Protein AF-A0A4R5W6C5-F1 (afdb_monomer)

Secondary structure (DSSP, 8-state):
--TT--SS-GGGS-HHHHHHHHHHHHHHHHHHHHHHHHHHHHH---HHHHHHHHHHHHHHHHHHHHHHHHHHHH-HHHHHHHHHHTT--S-SS---

Organism: NCBI:txid1549640

Structure (mmCIF, N/CA/C/O backbone):
data_AF-A0A4R5W6C5-F1
#
_entry.id   AF-A0A4R5W6C5-F1
#
loop_
_atom_site.group_PDB
_atom_site.id
_atom_site.type_symbol
_atom_site.label_atom_i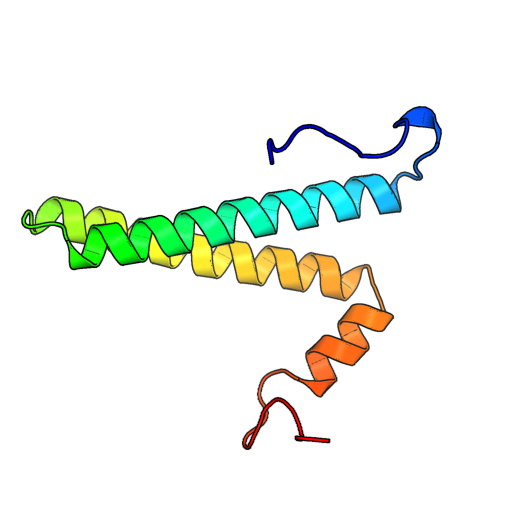d
_atom_site.label_alt_id
_atom_site.label_comp_id
_atom_site.label_asym_id
_atom_site.label_entity_id
_atom_site.label_seq_id
_atom_site.pdbx_PDB_ins_code
_atom_site.Cartn_x
_atom_site.Cartn_y
_atom_site.Cartn_z
_atom_site.occupancy
_atom_site.B_iso_or_equiv
_atom_site.auth_seq_id
_atom_site.auth_comp_id
_atom_site.auth_asym_id
_atom_site.auth_atom_id
_atom_site.pdbx_PDB_model_num
ATOM 1 N N . MET A 1 1 ? -0.532 16.035 -0.189 1.00 46.91 1 MET A N 1
ATOM 2 C CA . MET A 1 1 ? -0.910 15.787 1.215 1.00 46.91 1 MET A CA 1
ATOM 3 C C . MET A 1 1 ? 0.373 15.483 1.956 1.00 46.91 1 MET A C 1
ATOM 5 O O . MET A 1 1 ? 1.049 14.542 1.561 1.00 46.91 1 MET A O 1
ATOM 9 N N . ASN A 1 2 ? 0.768 16.338 2.899 1.00 46.12 2 ASN A N 1
ATOM 10 C CA . ASN A 1 2 ? 1.922 16.065 3.757 1.00 46.12 2 ASN A CA 1
ATOM 11 C C . ASN A 1 2 ? 1.549 14.977 4.775 1.00 46.12 2 ASN A C 1
ATOM 13 O O . ASN A 1 2 ? 0.380 14.848 5.129 1.00 46.12 2 ASN A O 1
ATOM 17 N N . SER A 1 3 ? 2.545 14.217 5.226 1.00 52.81 3 SER A N 1
ATOM 18 C CA . SER A 1 3 ? 2.462 13.107 6.190 1.00 52.81 3 SER A CA 1
ATOM 19 C C . SER A 1 3 ? 1.939 13.481 7.582 1.00 52.81 3 SER A C 1
ATOM 21 O O . SER A 1 3 ? 1.792 12.601 8.423 1.00 52.81 3 SER A O 1
ATOM 23 N N . ASP A 1 4 ? 1.684 14.767 7.839 1.00 55.38 4 ASP A N 1
ATOM 24 C CA . ASP A 1 4 ? 1.622 15.307 9.200 1.00 55.38 4 ASP A CA 1
ATOM 25 C C . ASP A 1 4 ? 0.220 15.721 9.669 1.00 55.38 4 ASP A C 1
ATOM 27 O O . ASP A 1 4 ? 0.041 16.000 10.854 1.00 55.38 4 ASP A O 1
ATOM 31 N N . ASP A 1 5 ? -0.796 15.716 8.804 1.00 72.31 5 ASP A N 1
ATOM 32 C CA . ASP A 1 5 ? -2.095 16.277 9.179 1.00 72.31 5 ASP A CA 1
ATOM 33 C C . ASP A 1 5 ? -3.125 15.187 9.478 1.00 72.31 5 ASP A C 1
ATOM 35 O O . ASP A 1 5 ? -3.858 14.704 8.608 1.00 72.31 5 ASP A O 1
ATOM 39 N N . TYR A 1 6 ? -3.233 14.841 10.764 1.00 89.75 6 TYR A N 1
ATOM 40 C CA . TYR A 1 6 ? -4.498 14.336 11.284 1.00 89.75 6 TYR A CA 1
ATOM 41 C C . TYR A 1 6 ? -5.597 15.348 10.937 1.00 89.75 6 TYR A C 1
ATOM 43 O O . TYR A 1 6 ? -5.517 16.518 11.303 1.00 89.75 6 TYR A O 1
ATOM 51 N N . VAL A 1 7 ? -6.646 14.894 10.253 1.00 93.44 7 VAL A N 1
ATOM 52 C CA . VAL A 1 7 ? -7.813 15.734 9.917 1.00 93.44 7 VAL A CA 1
ATOM 53 C C . VAL A 1 7 ? -8.652 16.109 11.142 1.00 93.44 7 VAL A C 1
ATOM 55 O O . VAL A 1 7 ? -9.422 17.062 11.095 1.00 93.44 7 VAL A O 1
ATOM 58 N N . GLU A 1 8 ? -8.479 15.388 12.249 1.00 94.75 8 GLU A N 1
ATOM 59 C CA . GLU A 1 8 ? -9.147 15.628 13.524 1.00 94.75 8 GLU A CA 1
ATOM 60 C C . GLU A 1 8 ? -8.128 15.930 14.623 1.00 94.75 8 GLU A C 1
ATOM 62 O O . GLU A 1 8 ? -6.964 15.535 14.558 1.00 94.75 8 GLU A O 1
ATOM 67 N N . GLN A 1 9 ? -8.578 16.601 15.682 1.00 94.00 9 GLN A N 1
ATOM 68 C CA . GLN A 1 9 ? -7.726 16.897 16.834 1.00 94.00 9 GLN A CA 1
ATOM 69 C C . GLN A 1 9 ? -7.183 15.608 17.467 1.00 94.00 9 GLN A C 1
ATOM 71 O O . GLN A 1 9 ? -7.963 14.777 17.930 1.00 94.00 9 GLN A O 1
ATOM 76 N N . VAL A 1 10 ? -5.856 15.488 17.578 1.00 93.12 10 VAL A N 1
ATOM 77 C CA . VAL A 1 10 ? -5.175 14.277 18.078 1.00 93.12 10 VAL A CA 1
ATOM 78 C C . VAL A 1 10 ? -5.690 13.836 19.451 1.00 93.12 10 VAL A C 1
ATOM 80 O O . VAL A 1 10 ? -5.897 12.646 19.662 1.00 93.12 10 VAL A O 1
ATOM 83 N N . GLN A 1 11 ? -5.996 14.769 20.365 1.00 95.06 11 GLN A N 1
ATOM 84 C CA . GLN A 1 11 ? -6.552 14.423 21.683 1.00 95.06 11 GLN A CA 1
ATOM 85 C C . GLN A 1 11 ? -7.919 13.713 21.645 1.00 95.06 11 GLN A C 1
ATOM 87 O O . GLN A 1 11 ? -8.334 13.147 22.654 1.00 95.06 11 GLN A O 1
ATOM 92 N N . LYS A 1 12 ? -8.639 13.761 20.517 1.00 96.69 12 LYS A N 1
ATOM 93 C CA . LYS A 1 12 ? -9.917 13.061 20.319 1.00 96.69 12 LYS A CA 1
ATOM 94 C C . LYS A 1 12 ? -9.741 11.663 19.725 1.00 96.69 12 LYS A C 1
ATOM 96 O O . LYS A 1 12 ? -10.721 10.931 19.608 1.00 96.69 12 LYS A O 1
ATOM 101 N N . LEU A 1 13 ? -8.528 11.300 19.316 1.00 96.56 13 LEU A N 1
ATOM 102 C CA . LEU A 1 13 ? -8.251 10.034 18.653 1.00 96.56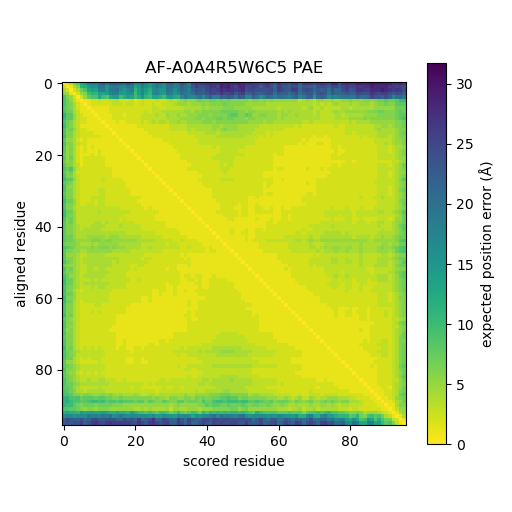 13 LEU A CA 1
ATOM 103 C C . LEU A 1 13 ? -7.866 8.961 19.665 1.00 96.56 13 LEU A C 1
ATOM 105 O O . LEU A 1 13 ? -7.160 9.205 20.642 1.00 96.56 13 LEU A O 1
ATOM 109 N N . THR A 1 14 ? -8.311 7.737 19.400 1.00 97.81 14 THR A N 1
ATOM 110 C CA . THR A 1 14 ? -7.894 6.574 20.185 1.00 97.81 14 THR A CA 1
ATOM 111 C C . THR A 1 14 ? -6.504 6.105 19.750 1.00 97.81 14 THR A C 1
ATOM 113 O O . THR A 1 14 ? -6.087 6.344 18.614 1.00 97.81 14 THR A O 1
ATOM 116 N N . ALA A 1 15 ? -5.786 5.401 20.630 1.00 97.25 15 ALA A N 1
ATOM 117 C CA . ALA A 1 15 ? -4.486 4.822 20.284 1.00 97.25 15 ALA A CA 1
ATOM 118 C C . ALA A 1 15 ? -4.545 3.896 19.047 1.00 97.25 15 ALA A C 1
ATOM 120 O O . ALA A 1 15 ? -3.751 4.124 18.134 1.00 97.25 15 ALA A O 1
ATOM 121 N N . PRO A 1 16 ? -5.520 2.966 18.920 1.00 97.56 16 PRO A N 1
ATOM 122 C CA . PRO A 1 16 ? -5.672 2.160 17.707 1.00 97.56 16 PRO A CA 1
ATOM 123 C C . PRO A 1 16 ? -5.873 2.989 16.433 1.00 97.56 16 PRO A C 1
ATOM 125 O O . PRO A 1 16 ? -5.271 2.689 15.406 1.00 97.56 16 PRO A O 1
ATOM 128 N N . THR A 1 17 ? -6.673 4.061 16.492 1.00 97.38 17 THR A N 1
ATOM 129 C CA . THR A 1 17 ? -6.879 4.957 15.341 1.00 97.38 17 THR A CA 1
ATOM 130 C C . THR A 1 17 ? -5.579 5.638 14.923 1.00 97.38 17 THR A C 1
ATOM 132 O O . THR A 1 17 ? -5.275 5.715 13.734 1.00 97.38 17 THR A O 1
ATOM 135 N N . MET A 1 18 ? -4.795 6.117 15.890 1.00 96.81 18 MET A N 1
ATOM 136 C CA . MET A 1 18 ? -3.510 6.758 15.609 1.00 96.81 18 MET A CA 1
ATOM 137 C C . MET A 1 18 ? -2.487 5.769 15.035 1.00 96.81 18 MET A C 1
ATOM 139 O O . MET A 1 18 ? -1.764 6.117 14.105 1.00 96.81 18 MET A O 1
ATOM 143 N N . ASP A 1 19 ? -2.437 4.531 15.531 1.00 98.06 19 ASP A N 1
ATOM 144 C CA . ASP A 1 19 ? -1.540 3.504 14.986 1.00 98.06 19 ASP A CA 1
ATOM 145 C C . ASP A 1 19 ? -1.947 3.071 13.574 1.00 98.06 19 ASP A C 1
ATOM 147 O O . ASP A 1 19 ? -1.091 2.963 12.693 1.00 98.06 19 ASP A O 1
ATOM 151 N N . MET A 1 20 ? -3.248 2.918 13.316 1.00 97.94 20 MET A N 1
ATOM 152 C CA . MET A 1 20 ? -3.751 2.660 11.965 1.00 97.94 20 MET A CA 1
ATOM 153 C C . MET A 1 20 ? -3.409 3.812 11.010 1.00 97.94 20 MET A C 1
ATOM 155 O O . MET A 1 20 ? -2.937 3.577 9.900 1.00 97.94 20 MET A O 1
ATOM 159 N N . HIS A 1 21 ? -3.562 5.064 11.449 1.00 96.69 21 HIS A N 1
ATOM 160 C CA . HIS A 1 21 ? -3.163 6.236 10.669 1.00 96.69 21 HIS A CA 1
ATOM 161 C C . HIS A 1 21 ? -1.667 6.217 10.315 1.00 96.69 21 HIS A C 1
ATOM 163 O O . HIS A 1 21 ? -1.314 6.418 9.151 1.00 96.69 21 HIS A O 1
ATOM 169 N N . ARG A 1 22 ? -0.788 5.899 11.278 1.00 97.06 22 ARG A N 1
ATOM 170 C CA . ARG A 1 22 ? 0.657 5.738 11.026 1.00 97.06 22 ARG A CA 1
ATOM 171 C C . ARG A 1 22 ? 0.926 4.679 9.956 1.00 97.06 22 ARG A C 1
ATOM 173 O O . ARG A 1 22 ? 1.741 4.915 9.061 1.00 97.06 22 ARG A O 1
ATOM 180 N N . ALA A 1 23 ? 0.240 3.537 10.022 1.00 98.06 23 ALA A N 1
ATOM 181 C CA . ALA A 1 23 ? 0.382 2.466 9.036 1.00 98.06 23 ALA A CA 1
ATOM 182 C C . ALA A 1 23 ? -0.101 2.891 7.637 1.00 98.06 23 ALA A C 1
ATOM 184 O O . ALA A 1 23 ? 0.594 2.643 6.650 1.00 98.06 23 ALA A O 1
ATOM 185 N N . LEU A 1 24 ? -1.241 3.584 7.553 1.00 97.25 24 LEU A N 1
ATOM 186 C CA . LEU A 1 24 ? -1.830 4.065 6.298 1.00 97.25 24 LEU A CA 1
ATOM 187 C C . LEU A 1 24 ? -0.976 5.140 5.616 1.00 97.25 24 LEU A C 1
ATOM 189 O O . LEU A 1 24 ? -0.733 5.050 4.411 1.00 97.25 24 LEU A O 1
ATOM 193 N N . ILE A 1 25 ? -0.480 6.130 6.365 1.00 96.81 25 ILE A N 1
ATOM 194 C CA . ILE A 1 25 ? 0.425 7.147 5.807 1.00 96.81 25 ILE A CA 1
ATOM 195 C C . ILE A 1 25 ? 1.729 6.502 5.349 1.00 96.81 25 ILE A C 1
ATOM 197 O O . ILE A 1 25 ? 2.152 6.734 4.216 1.00 96.81 25 ILE A O 1
ATOM 201 N N . SER A 1 26 ? 2.309 5.617 6.165 1.00 97.50 26 SER A N 1
ATOM 202 C CA . SER A 1 26 ? 3.511 4.875 5.771 1.00 97.50 26 SER A CA 1
ATOM 203 C C . SER A 1 26 ? 3.281 4.103 4.469 1.00 97.50 26 SER A C 1
ATOM 205 O O . SER A 1 26 ? 4.113 4.161 3.566 1.00 97.50 26 SER A O 1
ATOM 207 N N . LEU A 1 27 ? 2.137 3.420 4.328 1.00 98.19 27 LEU A N 1
ATOM 208 C CA . LEU A 1 27 ? 1.783 2.693 3.107 1.00 98.19 27 LEU A CA 1
ATOM 209 C C . LEU A 1 27 ? 1.703 3.635 1.897 1.00 98.19 27 LEU A C 1
ATOM 211 O O . LEU A 1 27 ? 2.276 3.327 0.850 1.00 98.19 27 LEU A O 1
ATOM 215 N N . SER A 1 28 ? 1.025 4.774 2.049 1.00 96.88 28 SER A N 1
ATOM 216 C CA . SER A 1 28 ? 0.887 5.794 1.003 1.00 96.88 28 SER A CA 1
ATOM 217 C C . SER A 1 28 ? 2.250 6.304 0.522 1.00 96.88 28 SER A C 1
ATOM 219 O O . SER A 1 28 ? 2.524 6.342 -0.679 1.00 96.88 28 SER A O 1
ATOM 221 N N . GLU A 1 29 ? 3.161 6.598 1.451 1.00 96.88 29 GLU A N 1
ATOM 222 C CA . GLU A 1 29 ? 4.526 7.019 1.130 1.00 96.88 29 GLU A CA 1
ATOM 223 C C . GLU A 1 29 ? 5.310 5.944 0.375 1.00 96.88 29 GLU A C 1
ATOM 225 O O . GLU A 1 29 ? 5.967 6.249 -0.625 1.00 96.88 29 GLU A O 1
ATOM 230 N N . LYS A 1 30 ? 5.243 4.681 0.823 1.00 98.12 30 LYS A N 1
ATOM 231 C CA . LYS A 1 30 ? 5.930 3.576 0.137 1.00 98.12 30 LYS A CA 1
ATOM 232 C C . LYS A 1 30 ? 5.363 3.339 -1.262 1.00 98.12 30 LYS A C 1
ATOM 234 O O . LYS A 1 30 ? 6.130 3.080 -2.188 1.00 98.12 30 LYS A O 1
ATOM 239 N N . ALA A 1 31 ? 4.049 3.471 -1.445 1.00 98.19 31 ALA A N 1
ATOM 240 C CA . ALA A 1 31 ? 3.415 3.386 -2.758 1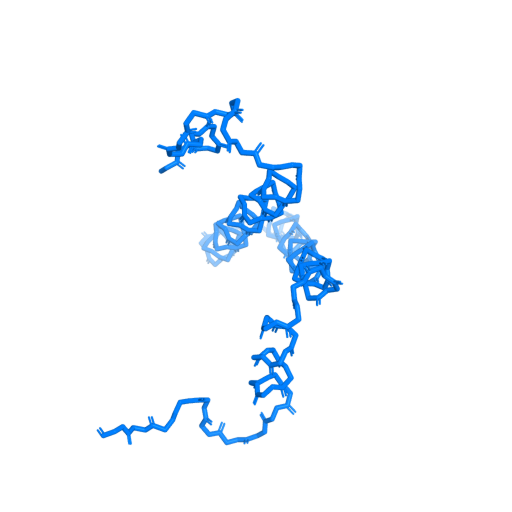.00 98.19 31 ALA A CA 1
ATOM 241 C C . ALA A 1 31 ? 3.871 4.526 -3.687 1.00 98.19 31 ALA A C 1
ATOM 243 O O . ALA A 1 31 ? 4.212 4.274 -4.844 1.00 98.19 31 ALA A O 1
ATOM 244 N N . ALA A 1 32 ? 3.965 5.756 -3.172 1.00 97.44 32 ALA A N 1
ATOM 245 C CA . ALA A 1 32 ? 4.472 6.898 -3.931 1.00 97.44 32 ALA A CA 1
ATOM 246 C C . ALA A 1 32 ? 5.956 6.743 -4.314 1.00 97.44 32 ALA A C 1
ATOM 248 O O . ALA A 1 32 ? 6.357 7.143 -5.408 1.00 97.44 32 ALA A O 1
ATOM 249 N N . GLU A 1 33 ? 6.785 6.158 -3.444 1.00 97.69 33 GLU A N 1
ATOM 250 C CA . GLU A 1 33 ? 8.189 5.872 -3.767 1.00 97.69 33 GLU A CA 1
ATOM 251 C C . GLU A 1 33 ? 8.326 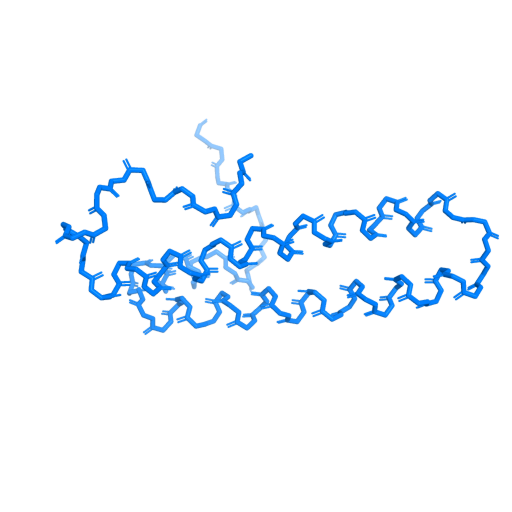4.733 -4.786 1.00 97.69 33 GLU A C 1
ATOM 253 O O . GLU A 1 33 ? 9.143 4.822 -5.704 1.00 97.69 33 GLU A O 1
ATOM 258 N N . LEU A 1 34 ? 7.494 3.692 -4.681 1.00 98.38 34 LEU A N 1
ATOM 259 C CA . LEU A 1 34 ? 7.417 2.615 -5.668 1.00 98.38 34 LEU A CA 1
ATOM 260 C C . LEU A 1 34 ? 7.094 3.164 -7.067 1.00 98.38 34 LEU A C 1
ATOM 262 O O . LEU A 1 34 ? 7.774 2.805 -8.032 1.00 98.38 34 LEU A O 1
ATOM 266 N N . ASP A 1 35 ? 6.102 4.048 -7.174 1.00 98.62 35 ASP A N 1
ATOM 267 C CA . ASP A 1 35 ? 5.743 4.709 -8.432 1.00 98.62 35 ASP A CA 1
ATOM 268 C C . ASP A 1 35 ? 6.898 5.563 -8.983 1.00 98.62 35 ASP A C 1
ATOM 270 O O . ASP A 1 35 ? 7.351 5.352 -10.112 1.00 98.62 35 ASP A O 1
ATOM 274 N N . ARG A 1 36 ? 7.485 6.435 -8.154 1.00 98.38 36 ARG A N 1
ATOM 275 C CA . ARG A 1 36 ? 8.665 7.232 -8.539 1.00 98.38 36 ARG A CA 1
ATOM 276 C C . ARG A 1 36 ? 9.819 6.361 -9.027 1.00 98.38 36 ARG A C 1
ATOM 278 O O . ARG A 1 36 ? 10.466 6.698 -10.020 1.00 98.38 36 ARG A O 1
ATOM 285 N N . CYS A 1 37 ? 10.087 5.244 -8.355 1.00 97.56 37 CYS A N 1
ATOM 286 C CA . CYS A 1 37 ? 11.114 4.299 -8.775 1.00 97.56 37 CYS A CA 1
ATOM 287 C C . CYS A 1 37 ? 10.793 3.668 -10.133 1.00 97.56 37 CYS A C 1
ATOM 289 O O . CYS A 1 37 ? 11.709 3.516 -10.934 1.00 97.56 37 CYS A O 1
ATOM 291 N N . ASN A 1 38 ? 9.535 3.313 -10.421 1.00 98.19 38 ASN A N 1
ATOM 292 C CA . ASN A 1 38 ? 9.153 2.798 -11.742 1.00 98.19 38 ASN A CA 1
ATOM 293 C C . ASN A 1 38 ? 9.458 3.817 -12.841 1.00 98.19 38 ASN A C 1
ATOM 295 O O . ASN A 1 38 ? 10.212 3.508 -13.759 1.00 98.19 38 ASN A O 1
ATOM 299 N N . GLN A 1 39 ? 8.962 5.045 -12.688 1.00 98.69 39 GLN A N 1
ATOM 300 C CA . GLN A 1 39 ? 9.167 6.109 -13.674 1.00 98.69 39 GLN A CA 1
ATOM 301 C C . GLN A 1 39 ? 10.657 6.399 -13.895 1.00 98.69 39 GLN A C 1
ATOM 303 O O . GLN A 1 39 ? 11.122 6.519 -15.027 1.00 98.69 39 GLN A O 1
ATOM 308 N N . ARG A 1 40 ? 11.437 6.466 -12.808 1.00 98.50 40 ARG A N 1
ATOM 309 C CA . ARG A 1 40 ? 12.884 6.703 -12.884 1.00 98.50 40 ARG A CA 1
ATOM 310 C C . ARG A 1 40 ? 13.633 5.536 -13.512 1.00 98.50 40 ARG A C 1
ATOM 312 O O . ARG A 1 40 ? 14.561 5.785 -14.264 1.00 98.50 40 ARG A O 1
ATOM 319 N N . VAL A 1 41 ? 13.268 4.288 -13.216 1.00 98.31 41 VAL A N 1
ATOM 320 C CA . VAL A 1 41 ? 13.897 3.115 -13.846 1.00 98.31 41 VAL A CA 1
ATOM 321 C C . VAL A 1 41 ? 13.681 3.134 -15.356 1.00 98.31 41 VAL A C 1
ATOM 323 O O . VAL A 1 41 ? 14.625 2.835 -16.081 1.00 98.31 41 VAL A O 1
ATOM 326 N N . ASP A 1 42 ? 12.486 3.508 -15.814 1.00 98.38 42 ASP A N 1
ATOM 327 C CA . ASP A 1 42 ? 12.155 3.529 -17.241 1.00 98.38 42 ASP A CA 1
ATOM 328 C C . ASP A 1 42 ? 12.832 4.695 -17.982 1.00 98.38 42 ASP A C 1
ATOM 330 O O . ASP A 1 42 ? 13.255 4.535 -19.125 1.00 98.38 42 ASP A O 1
ATOM 334 N N . ALA A 1 43 ? 12.980 5.858 -17.336 1.00 98.50 43 ALA A N 1
ATOM 335 C CA . ALA A 1 43 ? 13.580 7.051 -17.942 1.00 98.50 43 ALA A CA 1
ATOM 336 C C . ALA A 1 43 ? 15.110 7.168 -17.768 1.00 98.50 43 ALA A C 1
ATOM 338 O O . ALA A 1 43 ? 15.747 7.972 -18.451 1.00 98.50 43 ALA A O 1
ATOM 339 N N . CYS A 1 44 ? 15.716 6.437 -16.827 1.00 98.44 44 CYS A N 1
ATOM 340 C CA . CYS A 1 44 ? 17.145 6.551 -16.530 1.00 98.44 44 CYS A CA 1
ATOM 341 C C . CYS A 1 44 ? 18.000 5.909 -17.632 1.00 98.44 44 CYS A C 1
ATOM 343 O O . CYS A 1 44 ? 17.687 4.837 -18.138 1.00 98.44 44 CYS A O 1
ATOM 345 N N . THR A 1 45 ? 19.119 6.547 -17.976 1.00 98.12 45 THR A N 1
ATOM 346 C CA . THR A 1 45 ? 20.057 6.068 -19.005 1.00 98.12 45 THR A CA 1
ATOM 347 C C . THR A 1 45 ? 21.341 5.467 -18.426 1.00 98.12 45 THR A C 1
ATOM 349 O O . THR A 1 45 ? 22.112 4.853 -19.158 1.00 98.12 45 THR A O 1
ATOM 352 N N . ASP A 1 46 ? 21.593 5.636 -17.123 1.00 98.69 46 ASP A N 1
ATOM 353 C CA . ASP A 1 46 ? 22.772 5.093 -16.445 1.00 98.69 46 ASP A CA 1
ATOM 354 C C . ASP A 1 46 ? 22.468 3.713 -15.844 1.00 98.69 46 ASP A C 1
ATOM 356 O O . ASP A 1 46 ? 21.647 3.563 -14.936 1.00 98.69 46 ASP A O 1
ATOM 360 N N . SER A 1 47 ? 23.161 2.688 -16.344 1.00 98.06 47 SER A N 1
ATOM 361 C CA . SER A 1 47 ? 22.937 1.294 -15.937 1.00 98.06 47 SER A CA 1
ATOM 362 C C . SER A 1 47 ? 23.223 1.014 -14.454 1.00 98.06 47 SER A C 1
ATOM 364 O O . SER A 1 47 ? 22.545 0.175 -13.852 1.00 98.06 47 SER A O 1
ATOM 366 N N . SER A 1 48 ? 24.176 1.724 -13.845 1.00 98.44 48 SER A N 1
ATOM 367 C CA . SER A 1 48 ? 24.520 1.558 -12.432 1.00 98.44 48 SER A CA 1
ATOM 368 C C . SER A 1 48 ? 23.449 2.171 -11.528 1.00 98.44 48 SER A C 1
ATOM 370 O O . SER A 1 48 ? 23.021 1.543 -10.555 1.00 98.44 48 SER A O 1
ATOM 372 N N . LEU A 1 49 ? 22.918 3.338 -11.906 1.00 98.56 49 LEU A N 1
ATOM 373 C CA . LEU A 1 49 ? 21.810 3.975 -11.199 1.00 98.56 49 LEU A CA 1
ATOM 374 C C . LEU A 1 49 ? 20.511 3.170 -11.343 1.00 98.56 49 LEU A C 1
ATOM 376 O O . LEU A 1 49 ? 19.799 2.981 -10.355 1.00 98.56 49 LEU A O 1
ATOM 380 N N . ILE A 1 50 ? 20.226 2.614 -12.527 1.00 98.50 50 ILE A N 1
ATOM 381 C CA . ILE A 1 50 ? 19.077 1.713 -12.734 1.00 98.50 50 ILE A CA 1
ATOM 382 C C . ILE A 1 50 ? 19.114 0.535 -11.752 1.00 98.50 50 ILE A C 1
ATOM 384 O O . ILE A 1 50 ? 18.074 0.162 -11.203 1.00 98.50 50 ILE A O 1
ATOM 388 N N . ALA A 1 51 ? 20.286 -0.065 -11.517 1.00 98.38 51 ALA A N 1
ATOM 389 C CA . ALA A 1 51 ? 20.416 -1.189 -10.591 1.00 98.38 51 ALA A CA 1
ATOM 390 C C . ALA A 1 51 ? 20.042 -0.793 -9.151 1.00 98.38 51 ALA A C 1
ATOM 392 O O . ALA A 1 51 ? 19.284 -1.512 -8.493 1.00 98.38 51 ALA A O 1
ATOM 393 N N . ILE A 1 52 ? 20.493 0.381 -8.696 1.00 98.50 52 ILE A N 1
ATOM 394 C CA . ILE A 1 52 ? 20.163 0.934 -7.373 1.00 98.50 52 ILE A CA 1
ATOM 395 C C . ILE A 1 52 ? 18.654 1.192 -7.259 1.00 98.50 52 ILE A C 1
ATOM 397 O O . ILE A 1 52 ? 18.016 0.749 -6.302 1.00 98.50 52 ILE A O 1
ATOM 401 N N . LEU A 1 53 ? 18.057 1.839 -8.264 1.00 98.38 53 LEU A N 1
ATOM 402 C CA . LEU A 1 53 ? 16.625 2.154 -8.279 1.00 98.38 53 LEU A CA 1
ATOM 403 C C . LEU A 1 53 ? 15.751 0.889 -8.311 1.00 98.38 53 LEU A C 1
ATOM 405 O O . LEU A 1 53 ? 14.729 0.819 -7.629 1.00 98.38 53 LEU A O 1
ATOM 409 N N . LYS A 1 54 ? 16.162 -0.156 -9.044 1.00 98.19 54 LYS A N 1
ATOM 410 C CA . LYS A 1 54 ? 15.470 -1.458 -9.046 1.00 98.19 54 LYS A CA 1
ATOM 411 C C . LYS A 1 54 ? 15.525 -2.145 -7.680 1.00 98.19 54 LYS A C 1
ATOM 413 O O . LYS A 1 54 ? 14.533 -2.765 -7.291 1.00 98.19 54 LYS A O 1
ATOM 418 N N . ALA A 1 55 ? 16.645 -2.040 -6.966 1.00 97.94 55 ALA A N 1
ATOM 419 C CA . ALA A 1 55 ? 16.776 -2.586 -5.618 1.00 97.94 55 ALA A CA 1
ATOM 420 C C . ALA A 1 55 ? 15.877 -1.836 -4.623 1.00 97.94 55 ALA A C 1
ATOM 422 O O . ALA A 1 55 ? 15.107 -2.477 -3.906 1.00 97.94 55 ALA A O 1
ATOM 423 N N . ALA A 1 56 ? 15.892 -0.498 -4.648 1.00 96.44 56 ALA A N 1
ATOM 424 C CA . ALA A 1 56 ? 14.997 0.333 -3.839 1.00 96.44 56 ALA A CA 1
ATOM 425 C C . ALA A 1 56 ? 13.523 -0.018 -4.101 1.00 96.44 56 ALA A C 1
ATOM 427 O O . ALA A 1 56 ? 12.781 -0.346 -3.176 1.00 96.44 56 ALA A O 1
ATOM 428 N N . ARG A 1 57 ? 13.133 -0.110 -5.379 1.00 97.56 57 ARG A N 1
ATOM 429 C CA . ARG A 1 57 ? 11.795 -0.542 -5.799 1.00 97.56 57 ARG A CA 1
ATOM 430 C C . ARG A 1 57 ? 11.372 -1.882 -5.189 1.00 97.56 57 ARG A C 1
ATOM 432 O O . ARG A 1 57 ? 10.220 -2.052 -4.791 1.00 97.56 57 ARG A O 1
ATOM 439 N N . ALA A 1 58 ? 12.271 -2.865 -5.171 1.00 98.06 58 ALA A N 1
ATOM 440 C CA . ALA A 1 58 ? 11.981 -4.186 -4.620 1.00 98.06 58 ALA A CA 1
ATOM 441 C C . ALA A 1 58 ? 11.791 -4.142 -3.096 1.00 98.06 58 ALA A C 1
ATOM 443 O O . ALA A 1 58 ? 10.925 -4.845 -2.572 1.00 98.06 58 ALA A O 1
ATOM 444 N N . THR A 1 59 ? 12.562 -3.306 -2.400 1.00 98.00 59 THR A N 1
ATOM 445 C CA . THR A 1 59 ? 12.398 -3.056 -0.964 1.00 98.00 59 THR A CA 1
ATOM 446 C C . THR A 1 59 ? 11.035 -2.440 -0.665 1.00 98.00 59 THR A C 1
ATOM 448 O O . THR A 1 59 ? 10.338 -2.936 0.218 1.00 98.00 59 THR A O 1
ATOM 451 N N . GLU A 1 60 ? 10.583 -1.457 -1.447 1.00 98.19 60 GLU A N 1
ATOM 452 C CA . GLU A 1 60 ? 9.286 -0.825 -1.177 1.00 98.19 60 GLU A CA 1
ATOM 453 C C . GLU A 1 60 ? 8.098 -1.765 -1.375 1.00 98.19 60 GLU A C 1
ATOM 455 O O . GLU A 1 60 ? 7.171 -1.755 -0.568 1.00 98.19 60 GLU A O 1
ATOM 460 N N . LYS A 1 61 ? 8.156 -2.680 -2.351 1.00 98.38 61 LYS A N 1
ATOM 461 C CA . LYS A 1 61 ? 7.139 -3.741 -2.484 1.00 98.38 61 LYS A CA 1
ATOM 462 C C . LYS A 1 61 ? 7.047 -4.622 -1.233 1.00 98.38 61 LYS A C 1
ATOM 464 O O . LYS A 1 61 ? 5.947 -5.010 -0.844 1.00 98.38 61 LYS A O 1
ATOM 469 N N . LYS A 1 62 ? 8.183 -4.930 -0.595 1.00 98.56 62 LYS A N 1
ATOM 470 C CA . LYS A 1 62 ? 8.207 -5.694 0.663 1.00 98.56 62 LYS A CA 1
ATOM 471 C C . LYS A 1 62 ? 7.617 -4.881 1.813 1.00 98.56 62 LYS A C 1
ATOM 473 O O . LYS A 1 62 ? 6.778 -5.407 2.537 1.00 98.56 62 LYS A O 1
ATOM 478 N N . ASN A 1 63 ? 7.996 -3.609 1.939 1.00 98.50 63 ASN A N 1
ATOM 479 C CA . ASN A 1 63 ? 7.464 -2.716 2.973 1.00 98.50 63 ASN A CA 1
ATOM 480 C C . ASN A 1 63 ? 5.941 -2.565 2.858 1.00 98.50 63 ASN A C 1
ATOM 482 O O . ASN A 1 63 ? 5.238 -2.694 3.857 1.00 98.50 63 ASN A O 1
ATOM 486 N N . ILE A 1 64 ? 5.428 -2.375 1.638 1.00 98.75 64 ILE A N 1
ATOM 487 C CA . ILE A 1 64 ? 3.989 -2.333 1.345 1.00 98.75 64 ILE A CA 1
ATOM 488 C C . ILE A 1 64 ? 3.302 -3.609 1.843 1.00 98.75 64 ILE A C 1
ATOM 490 O O . ILE A 1 64 ? 2.340 -3.529 2.601 1.00 98.75 64 ILE A O 1
ATOM 494 N N . ALA A 1 65 ? 3.817 -4.786 1.474 1.00 98.69 65 ALA A N 1
ATOM 495 C CA . ALA A 1 65 ? 3.232 -6.058 1.895 1.00 98.69 65 ALA A CA 1
ATOM 496 C C . ALA A 1 65 ? 3.231 -6.228 3.427 1.00 98.69 65 ALA A C 1
ATOM 498 O O . ALA A 1 65 ? 2.245 -6.693 3.995 1.00 98.69 65 ALA A O 1
ATOM 499 N N . MET A 1 66 ? 4.309 -5.819 4.104 1.00 98.75 66 MET A N 1
ATOM 500 C CA . MET A 1 66 ? 4.416 -5.885 5.566 1.00 98.75 66 MET A CA 1
ATOM 501 C C . MET A 1 66 ? 3.429 -4.946 6.271 1.00 98.75 66 MET A C 1
ATOM 503 O O . MET A 1 66 ? 2.823 -5.343 7.265 1.00 98.75 66 MET A O 1
ATOM 507 N N . LEU A 1 67 ? 3.239 -3.728 5.754 1.00 98.81 67 LEU A N 1
ATOM 508 C CA . LEU A 1 67 ? 2.270 -2.767 6.291 1.00 98.81 67 LEU A CA 1
ATOM 509 C C . LEU A 1 67 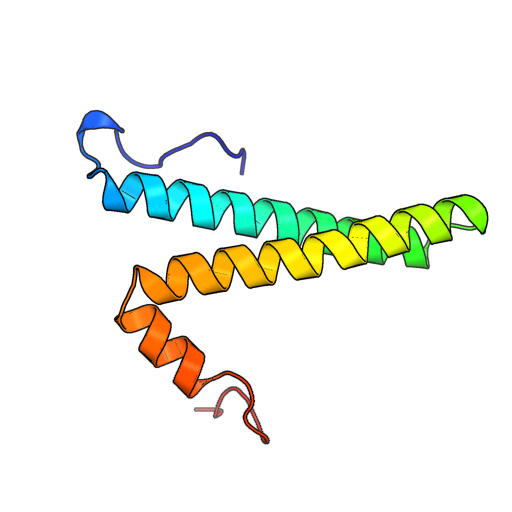? 0.832 -3.256 6.101 1.00 98.81 67 LEU A C 1
ATOM 511 O O . LEU A 1 67 ? 0.050 -3.225 7.048 1.00 98.81 67 LEU A O 1
ATOM 515 N N . VAL A 1 68 ? 0.499 -3.773 4.913 1.00 98.75 68 VAL A N 1
ATOM 516 C CA . VAL A 1 68 ? -0.821 -4.367 4.640 1.00 98.75 68 VAL A CA 1
ATOM 517 C C . VAL A 1 68 ? -1.097 -5.541 5.578 1.00 98.75 68 VAL A C 1
ATOM 519 O O . VAL A 1 68 ? -2.182 -5.619 6.146 1.00 98.75 68 VAL A O 1
ATOM 522 N N . GLU A 1 69 ? -0.119 -6.419 5.805 1.00 98.81 69 GLU A N 1
ATOM 523 C CA . GLU A 1 69 ? -0.281 -7.542 6.735 1.00 98.81 69 GLU A CA 1
ATOM 524 C C . GLU A 1 69 ? -0.465 -7.081 8.186 1.00 98.81 69 GLU A C 1
ATOM 526 O O . GLU A 1 69 ? -1.270 -7.665 8.914 1.00 98.81 69 GLU A O 1
ATOM 531 N N . TRP A 1 70 ? 0.250 -6.039 8.624 1.00 98.88 70 TRP A N 1
ATOM 532 C CA . TRP A 1 70 ? 0.024 -5.472 9.953 1.00 98.8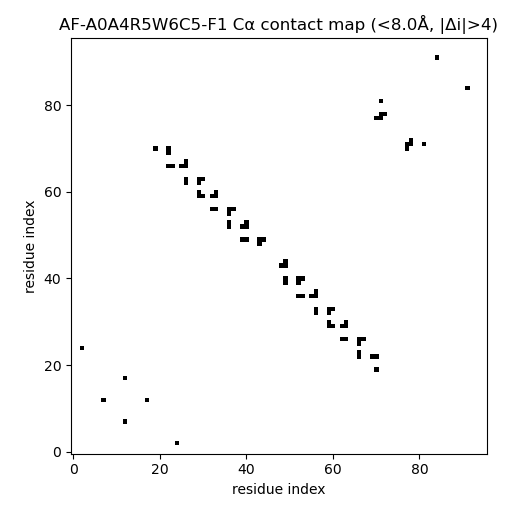8 70 TRP A CA 1
ATOM 533 C C . TRP A 1 70 ? -1.408 -4.944 10.071 1.00 98.88 70 TRP A C 1
ATOM 535 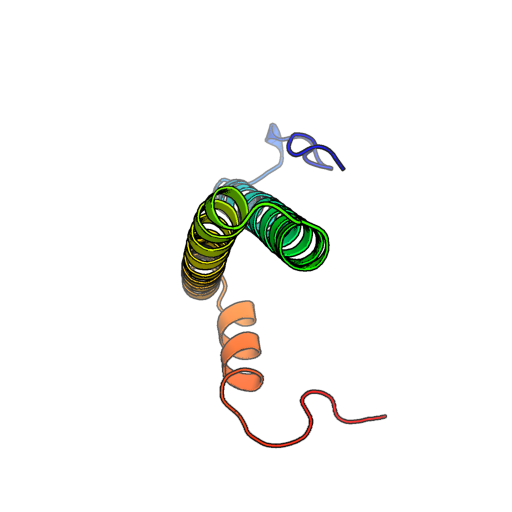O O . TRP A 1 70 ? -2.108 -5.335 11.002 1.00 98.88 70 TRP A O 1
ATOM 545 N N . MET A 1 71 ? -1.884 -4.157 9.101 1.00 98.75 71 MET A N 1
ATOM 546 C CA . MET A 1 71 ? -3.253 -3.623 9.113 1.00 98.75 71 MET A CA 1
ATOM 547 C C . MET A 1 71 ? -4.301 -4.742 9.094 1.00 98.75 71 MET A C 1
ATOM 549 O O . MET A 1 71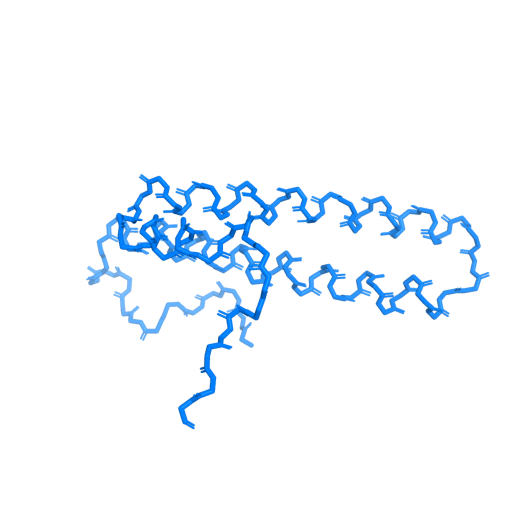 ? -5.217 -4.724 9.910 1.00 98.75 71 MET A O 1
ATOM 553 N N . ARG A 1 72 ? -4.110 -5.783 8.270 1.00 98.75 72 ARG A N 1
ATOM 554 C CA . ARG A 1 72 ? -4.979 -6.975 8.220 1.00 98.75 72 ARG A CA 1
ATOM 555 C C . ARG A 1 72 ? -5.145 -7.644 9.590 1.00 98.75 72 ARG A C 1
ATOM 557 O O . ARG A 1 72 ? -6.211 -8.152 9.911 1.00 98.75 72 ARG A O 1
ATOM 564 N N . ARG A 1 73 ? -4.090 -7.686 10.412 1.00 98.69 73 ARG A N 1
ATOM 565 C CA . ARG A 1 73 ? -4.149 -8.283 11.762 1.00 98.69 73 ARG A CA 1
ATOM 566 C C . ARG A 1 73 ? -4.871 -7.411 12.791 1.00 98.69 73 ARG A C 1
ATOM 568 O O . ARG A 1 73 ? -5.223 -7.934 13.844 1.00 98.69 73 ARG A O 1
ATOM 575 N N . HIS A 1 74 ? -5.051 -6.123 12.511 1.00 98.56 74 HIS A N 1
ATOM 576 C CA . HIS A 1 74 ? -5.622 -5.144 13.441 1.00 98.56 74 HIS A CA 1
ATOM 577 C C . HIS A 1 74 ? -7.006 -4.636 13.011 1.00 98.56 74 HIS A C 1
ATOM 579 O O . HIS A 1 74 ? -7.633 -3.899 13.766 1.00 98.56 74 HIS A O 1
ATOM 585 N N . ASP A 1 75 ? -7.494 -5.050 11.840 1.00 98.38 75 ASP A N 1
ATOM 586 C CA . ASP A 1 75 ? -8.796 -4.677 11.290 1.00 98.38 75 ASP A CA 1
ATOM 587 C C . ASP A 1 75 ? -9.492 -5.924 10.694 1.00 98.38 75 ASP A C 1
ATOM 589 O O . ASP A 1 75 ? -9.100 -6.399 9.621 1.00 98.38 75 ASP A O 1
ATOM 593 N N . PRO A 1 76 ? -10.491 -6.501 11.397 1.00 98.44 76 PRO A N 1
ATOM 594 C CA . PRO A 1 76 ? -11.215 -7.690 10.938 1.00 98.44 76 PRO A CA 1
ATOM 595 C C . PRO A 1 76 ? -11.979 -7.499 9.623 1.00 98.44 76 PRO A C 1
ATOM 597 O O . PRO A 1 76 ? -12.074 -8.443 8.834 1.00 98.44 76 PRO A O 1
ATOM 600 N N . ASP A 1 77 ? -12.503 -6.300 9.368 1.00 98.31 77 ASP A N 1
ATOM 601 C CA . ASP A 1 77 ? -13.255 -6.010 8.146 1.00 98.31 77 ASP A CA 1
ATOM 602 C C . ASP A 1 77 ? -12.296 -5.915 6.953 1.00 98.31 77 ASP A C 1
ATOM 604 O O . ASP A 1 77 ? -12.560 -6.467 5.878 1.00 98.31 77 ASP A O 1
ATOM 608 N N . LEU A 1 78 ? -11.119 -5.317 7.166 1.00 98.38 78 LEU A N 1
ATOM 609 C CA . LEU A 1 78 ? -10.037 -5.337 6.185 1.00 98.38 78 LEU A CA 1
ATOM 610 C C . LEU A 1 78 ? -9.532 -6.764 5.918 1.00 98.38 78 LEU A C 1
ATOM 612 O O . LEU A 1 78 ? -9.275 -7.104 4.762 1.00 98.38 78 LEU A O 1
ATOM 616 N N . ASP A 1 79 ? -9.406 -7.622 6.937 1.00 98.69 79 ASP A N 1
ATOM 617 C CA . ASP A 1 79 ? -9.064 -9.041 6.736 1.00 98.69 79 ASP A CA 1
ATOM 618 C C . ASP A 1 79 ? -10.070 -9.751 5.833 1.00 98.69 79 ASP A C 1
ATOM 620 O O . ASP A 1 79 ? -9.676 -10.438 4.882 1.00 98.69 79 ASP A O 1
ATOM 624 N N . HIS A 1 80 ? -11.361 -9.550 6.094 1.00 98.19 80 HIS A N 1
ATOM 625 C CA . HIS A 1 80 ? -12.424 -10.115 5.275 1.00 98.19 80 HIS A CA 1
ATOM 626 C C . HIS A 1 80 ? -12.310 -9.654 3.814 1.00 98.19 80 HIS A C 1
ATOM 628 O O . HIS A 1 80 ? -12.275 -10.490 2.904 1.00 98.19 80 HIS A O 1
ATOM 634 N N . ALA A 1 81 ? -12.164 -8.346 3.588 1.00 97.31 81 ALA A N 1
ATOM 635 C CA . ALA A 1 81 ? -12.029 -7.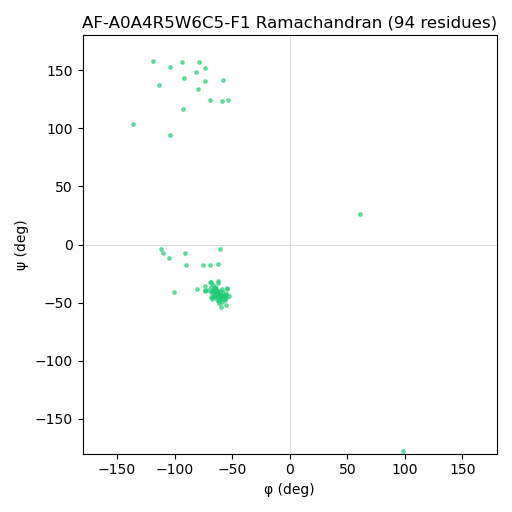770 2.251 1.00 97.31 81 ALA A CA 1
ATOM 636 C C . ALA A 1 81 ? -10.775 -8.277 1.513 1.00 97.31 81 ALA A C 1
ATOM 638 O O . ALA A 1 81 ? -10.852 -8.691 0.353 1.00 97.31 81 ALA A O 1
ATOM 639 N N . LEU A 1 82 ? -9.618 -8.319 2.184 1.00 97.88 82 LEU A N 1
ATOM 640 C CA . LEU A 1 82 ? -8.365 -8.786 1.582 1.00 97.88 82 LEU A CA 1
ATOM 641 C C . LEU A 1 82 ? -8.438 -10.264 1.183 1.00 97.88 82 LEU A C 1
ATOM 643 O O . LEU A 1 82 ? -7.978 -10.623 0.101 1.00 97.88 82 LEU A O 1
ATOM 647 N N . ARG A 1 83 ? -9.051 -11.126 2.002 1.00 97.00 83 ARG A N 1
ATOM 648 C CA . ARG A 1 83 ? -9.274 -12.544 1.652 1.00 97.00 83 ARG A CA 1
ATOM 649 C C . ARG A 1 83 ? -10.282 -12.718 0.521 1.00 97.00 83 ARG A C 1
ATOM 651 O O . ARG A 1 83 ? -10.180 -13.669 -0.257 1.00 97.00 83 ARG A O 1
ATOM 658 N N . ALA A 1 84 ? -11.266 -11.828 0.435 1.00 94.38 84 ALA A N 1
ATOM 659 C CA . ALA A 1 84 ? -12.240 -11.840 -0.643 1.00 94.38 84 ALA A CA 1
ATOM 660 C C . ALA A 1 84 ? -11.615 -11.443 -1.992 1.00 94.38 84 ALA A C 1
ATOM 662 O O . ALA A 1 84 ? -12.035 -11.992 -3.009 1.00 94.38 84 ALA A O 1
ATOM 663 N N . ALA A 1 85 ? -10.604 -10.572 -2.005 1.00 95.31 85 ALA A N 1
ATOM 664 C CA . ALA A 1 85 ? -10.016 -10.037 -3.236 1.00 95.31 85 ALA A CA 1
ATOM 665 C C . ALA A 1 85 ? -8.698 -10.709 -3.671 1.00 95.31 85 ALA A C 1
ATOM 667 O O . ALA A 1 85 ? -8.474 -10.929 -4.861 1.00 95.31 85 ALA A O 1
ATOM 668 N N . LEU A 1 86 ? -7.790 -11.011 -2.739 1.00 96.81 86 LEU A N 1
ATOM 669 C CA . LEU A 1 86 ? -6.419 -11.399 -3.083 1.00 96.81 86 LEU A CA 1
ATOM 670 C C . LEU A 1 86 ? -6.290 -12.873 -3.491 1.00 96.81 86 LEU A C 1
ATOM 672 O O . LEU A 1 86 ? -6.960 -13.754 -2.959 1.00 96.81 86 LEU A O 1
ATOM 676 N N . PHE A 1 87 ? -5.341 -13.136 -4.397 1.00 96.38 87 PHE A N 1
ATOM 677 C CA . PHE A 1 87 ? -4.938 -14.477 -4.852 1.00 96.38 87 PHE A CA 1
ATOM 678 C C . PHE A 1 87 ? -6.047 -15.299 -5.530 1.00 96.38 87 PHE A C 1
ATOM 680 O O . PHE A 1 87 ? -5.989 -16.529 -5.545 1.00 96.38 87 PHE A O 1
ATOM 687 N N . LYS A 1 88 ? -7.041 -14.628 -6.119 1.00 95.06 88 LYS A N 1
ATOM 688 C CA . LYS A 1 88 ? -8.093 -15.247 -6.932 1.00 95.06 88 LYS A CA 1
ATOM 689 C C . LYS A 1 88 ? -7.843 -15.011 -8.420 1.00 95.06 88 LYS A C 1
ATOM 691 O O . LYS A 1 88 ? -7.195 -14.041 -8.805 1.00 95.06 88 LYS A O 1
ATOM 696 N N . ALA A 1 89 ? -8.340 -15.925 -9.247 1.00 92.75 89 ALA A N 1
ATOM 697 C CA . ALA A 1 89 ? -8.361 -15.773 -10.697 1.00 92.75 89 ALA A CA 1
ATOM 698 C C . ALA A 1 89 ? -9.698 -15.168 -11.150 1.00 92.75 89 ALA A C 1
ATOM 700 O O . ALA A 1 89 ? -10.706 -15.327 -10.465 1.00 92.75 89 ALA A O 1
ATOM 701 N N . GLY A 1 90 ? -9.704 -14.542 -12.327 1.00 90.19 90 GLY A N 1
ATOM 702 C CA . GLY A 1 90 ? -10.877 -13.864 -12.885 1.00 90.19 90 GLY A CA 1
ATOM 703 C C . GLY A 1 90 ? -10.868 -12.348 -12.644 1.00 90.19 90 GLY A C 1
ATOM 704 O O . GLY A 1 90 ? -9.882 -11.816 -12.125 1.00 90.19 90 GLY A O 1
ATOM 705 N N . PRO A 1 91 ? -11.925 -11.639 -13.075 1.00 91.19 91 PRO A N 1
ATOM 706 C CA . PRO A 1 91 ? -12.086 -10.207 -12.831 1.00 91.19 91 PRO A CA 1
ATOM 707 C C . PRO A 1 91 ? -12.069 -9.875 -11.331 1.00 91.19 91 PRO A C 1
ATOM 709 O O . PRO A 1 91 ? -12.598 -10.632 -10.522 1.00 91.19 91 PRO A O 1
ATOM 712 N N . ILE A 1 92 ? -11.450 -8.747 -10.960 1.00 89.81 92 ILE A N 1
ATOM 713 C CA . ILE A 1 92 ? -11.376 -8.296 -9.556 1.00 89.81 92 ILE A CA 1
ATOM 714 C C . ILE A 1 92 ? -12.674 -7.597 -9.128 1.00 89.81 92 ILE A C 1
ATOM 716 O O . ILE A 1 92 ? -13.112 -7.772 -7.995 1.00 89.81 92 ILE A O 1
ATOM 720 N N . ALA A 1 93 ? -13.274 -6.810 -10.023 1.00 84.94 93 ALA A N 1
ATOM 721 C CA . ALA A 1 93 ? -14.579 -6.189 -9.837 1.00 84.94 93 ALA A CA 1
ATOM 722 C C . ALA A 1 93 ? -15.565 -6.799 -10.840 1.00 84.94 93 ALA A C 1
ATOM 724 O O . ALA A 1 93 ? -15.206 -7.005 -12.002 1.00 84.94 93 ALA A O 1
ATOM 725 N N . GLU A 1 94 ? -16.778 -7.096 -10.381 1.00 74.81 94 GLU A N 1
ATOM 726 C CA . GLU A 1 94 ? -17.918 -7.358 -11.260 1.00 74.81 94 GLU A CA 1
ATOM 727 C C . GLU A 1 94 ? -18.463 -5.996 -11.723 1.00 74.81 94 GLU A C 1
ATOM 729 O O . GLU A 1 94 ? -18.556 -5.065 -10.923 1.00 74.81 94 GLU A O 1
ATOM 734 N N . GLU A 1 95 ? -18.729 -5.843 -13.022 1.00 61.28 95 GLU A N 1
ATOM 735 C CA . GLU A 1 95 ? -19.433 -4.665 -13.544 1.00 61.28 95 GLU A CA 1
ATOM 736 C C . GLU A 1 95 ? -20.892 -4.732 -13.062 1.00 61.28 95 GLU A C 1
ATOM 738 O O . GLU A 1 95 ? -21.553 -5.748 -13.285 1.00 61.28 95 GLU A O 1
ATOM 743 N N . GLU A 1 96 ? -21.376 -3.683 -12.386 1.00 49.38 96 GLU A N 1
ATOM 744 C CA . GLU A 1 96 ? -22.821 -3.449 -12.211 1.00 49.38 96 GLU A CA 1
ATOM 745 C C . GLU A 1 96 ? -23.452 -2.928 -13.509 1.00 49.38 96 GLU A C 1
ATOM 747 O O . GLU A 1 96 ? -22.840 -2.042 -14.155 1.00 49.38 96 GLU A O 1
#

Foldseek 3Di:
DDLDDDVDDPVVDDPLRVVLSVLVSQLVVLVVLLVVLVVCLVPPPDPVVNVVSVVSNVVSVVSNVVSLVVVLVSDVVSVVVCVLQPPDDDDRDDDD

Radius of gyration: 17.13 Å; Cα contacts (8 Å, |Δi|>4): 43; chains: 1; bounding box: 47×33×41 Å

InterPro domains:
  IPR009078 Ferritin-like superfamily [SSF47240] (15-92)
  IPR054581 Encapsulated ferritin-like [PF22277] (6-88)

Sequence (96 aa):
MNSDDYVEQVQKLTAPTMDMHRALISLSEKAAELDRCNQRVDACTDSSLIAILKAARATEKKNIAMLVEWMRRHDPDLDHALRAALFKAGPIAEEE

Mean predicted aligned error: 4.14 Å

Solvent-accessible surface area (backbone atoms only — not comparable to full-atom values): 5745 Å² total; per-residue (Å²): 133,75,96,79,71,70,93,57,66,69,94,78,55,51,70,70,57,53,53,50,48,53,46,51,50,51,37,52,53,35,52,53,49,33,52,51,29,51,57,45,47,74,72,52,87,50,71,71,59,36,53,54,37,53,50,52,32,54,50,30,56,52,51,40,53,52,41,52,52,54,49,36,76,76,30,72,69,54,35,52,52,49,66,73,62,56,97,64,85,75,78,92,69,82,86,132

pLDDT: mean 93.8, std 11.62, range [46.12, 98.88]

Nearest PDB structures (foldseek):
  6sv1-assembly2_R  TM=9.884E-01  e=1.047E-06  Rhodospirillum rubrum
  6sv1-assembly3_a  TM=9.906E-01  e=1.315E-06  Rhodospirillum rubrum
  5da5-assembly1_A  TM=9.886E-01  e=1.393E-06  Rhodospirillum rubrum
  5l89-assembly3_Z  TM=9.910E-01  e=1.561E-06  Rhodospirillum rubrum
  5l8g-assembly3_X  TM=9.876E-01  e=2.466E-06  Rhodospirillum rubrum